Protein AF-A0A9X9LKI6-F1 (afdb_monomer_lite)

Radius of gyration: 19.75 Å; chains: 1; bounding box: 68×49×29 Å

InterPro domains:
  IPR000494 Receptor L-domain [PF01030] (4-87)
  IPR036941 Receptor L-domain superfamily [G3DSA:3.80.20.20] (1-105)

Foldseek 3Di:
DQALNQEAAAEAEAAAAEQPDDQVRLCNHAEYAAAYHAEHFLHQENCNQNHADQNNPDADVNPHSYYHYHQADPVRHGHNYDNPPNYDDDDPPPPPDPDPPPDPDDD

Structure (mmCIF, N/CA/C/O backbone):
data_AF-A0A9X9LKI6-F1
#
_entry.id   AF-A0A9X9LKI6-F1
#
loop_
_atom_site.group_PDB
_atom_site.id
_atom_site.type_symbol
_atom_site.label_atom_id
_atom_site.label_alt_id
_atom_site.label_comp_id
_atom_site.label_asym_id
_atom_site.label_entity_id
_atom_site.label_seq_id
_atom_site.pdbx_PDB_ins_code
_atom_site.Cartn_x
_atom_site.Cartn_y
_atom_site.Cartn_z
_atom_site.occupancy
_atom_site.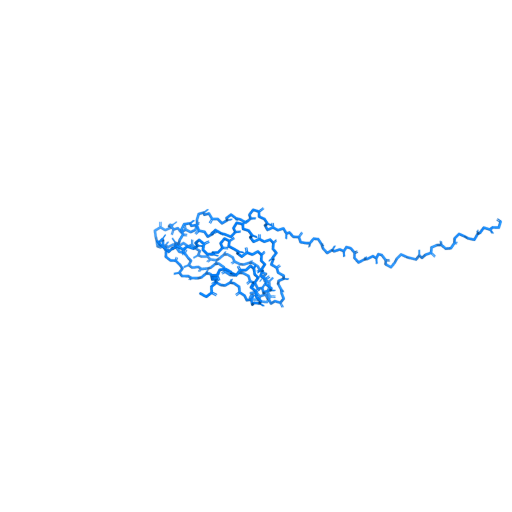B_iso_or_equiv
_atom_site.auth_seq_id
_atom_site.auth_comp_id
_atom_site.auth_asym_id
_atom_site.auth_atom_id
_atom_site.pdbx_PDB_model_num
ATOM 1 N N . MET A 1 1 ? -12.235 -1.270 -10.051 1.00 57.72 1 MET A N 1
ATOM 2 C CA . MET A 1 1 ? -11.187 -1.589 -11.048 1.00 57.72 1 MET A CA 1
ATOM 3 C C . MET A 1 1 ? -10.285 -2.770 -10.660 1.00 57.72 1 MET A C 1
ATOM 5 O O . MET A 1 1 ? -9.674 -3.313 -11.561 1.00 57.72 1 MET A O 1
ATOM 9 N N . PHE A 1 2 ? -10.242 -3.236 -9.400 1.00 59.03 2 PHE A N 1
ATOM 10 C CA . PHE A 1 2 ? -9.358 -4.341 -8.964 1.00 59.03 2 PHE A CA 1
ATOM 11 C C . PHE A 1 2 ? -10.084 -5.654 -8.591 1.00 59.03 2 PHE A C 1
ATOM 13 O O . PHE A 1 2 ? -9.543 -6.466 -7.851 1.00 59.03 2 PHE A O 1
ATOM 20 N N . ASN A 1 3 ? -11.318 -5.877 -9.051 1.00 54.25 3 ASN A N 1
ATOM 21 C CA . ASN A 1 3 ? -12.067 -7.077 -8.657 1.00 54.25 3 ASN A CA 1
ATOM 22 C C . ASN A 1 3 ? -11.482 -8.327 -9.350 1.00 54.25 3 ASN A C 1
ATOM 24 O O . ASN A 1 3 ? -11.320 -8.303 -10.568 1.00 54.25 3 ASN A O 1
ATOM 28 N N . ASN A 1 4 ? -11.166 -9.385 -8.592 1.00 65.50 4 ASN A N 1
ATOM 29 C CA . ASN A 1 4 ? -10.477 -10.609 -9.052 1.00 65.50 4 ASN A CA 1
ATOM 30 C C . ASN A 1 4 ? -9.095 -10.384 -9.699 1.00 65.50 4 ASN A C 1
ATOM 32 O O . ASN A 1 4 ? -8.677 -11.141 -10.574 1.00 65.50 4 ASN A O 1
ATOM 36 N N . CYS A 1 5 ? -8.380 -9.337 -9.289 1.00 71.38 5 CYS A N 1
ATOM 37 C CA . CYS A 1 5 ? -7.030 -9.072 -9.770 1.00 71.38 5 CYS A CA 1
ATOM 38 C C . CYS A 1 5 ? -6.004 -9.683 -8.809 1.00 71.38 5 CYS A C 1
ATOM 40 O O . CYS A 1 5 ? -5.975 -9.327 -7.630 1.00 71.38 5 CYS A O 1
ATOM 42 N N . GLU A 1 6 ? -5.174 -10.597 -9.313 1.00 87.75 6 GLU A N 1
ATOM 43 C CA . GLU A 1 6 ? -4.052 -11.177 -8.560 1.00 87.75 6 GLU A CA 1
ATOM 44 C C . GLU A 1 6 ? -2.750 -10.392 -8.778 1.00 87.75 6 GLU A C 1
ATOM 46 O O . GLU A 1 6 ? -1.938 -10.271 -7.861 1.00 87.75 6 GLU A O 1
ATOM 51 N N . VAL A 1 7 ? -2.573 -9.806 -9.968 1.00 91.50 7 VAL A N 1
ATOM 52 C CA . VAL A 1 7 ? -1.352 -9.094 -10.371 1.00 91.50 7 VAL A CA 1
ATOM 53 C C . VAL A 1 7 ? -1.692 -7.710 -10.914 1.00 91.50 7 VAL A C 1
ATOM 55 O O . VAL A 1 7 ? -2.387 -7.574 -11.922 1.00 91.50 7 VAL A O 1
ATOM 58 N N . VAL A 1 8 ? -1.142 -6.675 -10.283 1.00 93.38 8 VAL A N 1
ATOM 59 C CA . VAL A 1 8 ? -1.238 -5.285 -10.737 1.00 93.38 8 VAL A CA 1
ATOM 60 C C . VAL A 1 8 ? -0.003 -4.947 -11.572 1.00 93.38 8 VAL A C 1
ATOM 62 O O . VAL A 1 8 ? 1.101 -4.830 -11.048 1.00 93.38 8 VAL A O 1
ATOM 65 N N . LEU A 1 9 ? -0.188 -4.756 -12.882 1.00 91.31 9 LEU A N 1
ATOM 66 C CA . LEU A 1 9 ? 0.905 -4.434 -13.817 1.00 91.31 9 LEU A CA 1
ATOM 67 C C . LEU A 1 9 ? 1.463 -3.008 -13.659 1.00 91.31 9 LEU A C 1
ATOM 69 O O . LEU A 1 9 ? 2.550 -2.717 -14.151 1.00 91.31 9 LEU A O 1
ATOM 73 N N . GLY A 1 10 ? 0.711 -2.120 -13.010 1.00 93.50 10 GLY A N 1
ATOM 74 C CA . GLY A 1 10 ? 1.103 -0.738 -12.740 1.00 93.50 10 GLY A CA 1
ATOM 75 C C . GLY A 1 10 ? 1.392 -0.495 -11.261 1.00 93.50 10 GLY A C 1
ATOM 76 O O . GLY A 1 10 ? 1.916 -1.360 -10.559 1.00 93.50 10 GLY A O 1
ATOM 77 N N . ASN A 1 11 ? 1.012 0.692 -10.797 1.00 96.00 11 ASN A N 1
ATOM 78 C CA . ASN A 1 11 ? 1.084 1.072 -9.390 1.00 96.00 11 ASN A CA 1
ATOM 79 C C . ASN A 1 11 ? -0.242 0.751 -8.694 1.00 96.00 11 ASN A C 1
ATOM 81 O O . ASN A 1 11 ? -1.312 0.841 -9.303 1.00 96.00 11 ASN A O 1
ATOM 85 N N . LEU A 1 12 ? -0.173 0.417 -7.409 1.00 96.88 12 LEU A N 1
ATOM 86 C CA . LEU A 1 12 ? -1.348 0.310 -6.553 1.00 96.88 12 LEU A CA 1
ATOM 87 C C . LEU A 1 12 ? -1.425 1.551 -5.664 1.00 96.88 12 LEU A C 1
ATOM 89 O O . LEU A 1 12 ? -0.632 1.710 -4.739 1.00 96.88 12 LEU A O 1
ATOM 93 N N . GLU A 1 13 ? -2.397 2.416 -5.933 1.00 97.56 13 GLU A N 1
ATOM 94 C CA . GLU A 1 13 ? -2.629 3.635 -5.160 1.00 97.56 13 GLU A CA 1
ATOM 95 C C . GLU A 1 13 ? -3.944 3.522 -4.391 1.00 97.56 13 GLU A C 1
ATOM 97 O O . GLU A 1 13 ? -5.025 3.431 -4.974 1.00 97.56 13 GLU A O 1
ATOM 102 N N . ILE A 1 14 ? -3.846 3.507 -3.065 1.00 96.88 14 ILE A N 1
ATOM 103 C CA . ILE A 1 14 ? -4.982 3.488 -2.149 1.00 96.88 14 ILE A CA 1
ATOM 104 C C . ILE A 1 14 ? -4.964 4.829 -1.436 1.00 96.88 14 ILE A C 1
ATOM 106 O O . ILE A 1 14 ? -4.171 5.043 -0.513 1.00 96.88 14 ILE A O 1
ATOM 110 N N . THR A 1 15 ? -5.805 5.748 -1.899 1.00 97.00 15 THR A N 1
ATOM 111 C CA . THR A 1 15 ? -5.859 7.109 -1.374 1.00 97.00 15 THR A CA 1
ATOM 112 C C . THR A 1 15 ? -7.280 7.564 -1.083 1.00 97.00 15 THR A C 1
ATOM 114 O O . THR A 1 15 ? -8.231 7.126 -1.727 1.00 97.00 15 THR A O 1
ATOM 117 N N . TYR A 1 16 ? -7.425 8.438 -0.082 1.00 95.75 16 TYR A N 1
ATOM 118 C CA . TYR A 1 16 ? -8.698 9.065 0.299 1.00 95.75 16 TYR A CA 1
ATOM 119 C C . TYR A 1 16 ? -9.844 8.088 0.641 1.00 95.75 16 TYR A C 1
ATOM 121 O O . TYR A 1 16 ? -11.019 8.460 0.588 1.00 95.75 16 TYR A O 1
ATOM 129 N N . MET A 1 17 ? -9.531 6.851 1.045 1.00 95.56 17 MET A N 1
ATOM 130 C CA . MET A 1 17 ? -10.539 5.871 1.461 1.00 95.56 17 MET A CA 1
ATOM 131 C C . MET A 1 17 ? -11.144 6.263 2.808 1.00 95.56 17 MET A C 1
ATOM 133 O O . MET A 1 17 ? -10.424 6.524 3.779 1.00 95.56 17 MET A O 1
ATOM 137 N N . GLN A 1 18 ? -12.475 6.299 2.879 1.00 92.88 18 GLN A N 1
ATOM 138 C CA . GLN A 1 18 ? -13.199 6.671 4.096 1.00 92.88 18 GLN A CA 1
ATOM 139 C C . GLN A 1 18 ? -13.474 5.461 4.997 1.00 92.88 18 GLN A C 1
ATOM 141 O O . GLN A 1 18 ? -13.439 4.318 4.547 1.00 92.88 18 GLN A O 1
ATOM 146 N N . LYS A 1 19 ? -13.807 5.724 6.267 1.00 87.94 19 LYS A N 1
ATOM 147 C CA . LYS A 1 19 ? -14.008 4.714 7.321 1.00 87.94 19 LYS A CA 1
ATOM 148 C C . LYS A 1 19 ? -14.885 3.511 6.933 1.00 87.94 19 LYS A C 1
ATOM 150 O O . LYS A 1 19 ? -14.586 2.399 7.346 1.00 87.94 19 LYS A O 1
ATOM 155 N N . ASN A 1 20 ? -15.928 3.728 6.134 1.00 87.44 20 ASN A N 1
ATOM 156 C CA . ASN A 1 20 ? -16.945 2.714 5.830 1.00 87.44 20 ASN A CA 1
ATOM 157 C C . ASN A 1 20 ? -16.786 2.057 4.446 1.00 87.44 20 ASN A C 1
ATOM 159 O O . ASN A 1 20 ? -17.705 1.380 3.990 1.00 87.44 20 ASN A O 1
ATOM 163 N N . TYR A 1 21 ? -15.669 2.281 3.748 1.00 91.25 21 TYR A N 1
ATOM 164 C CA . TYR A 1 21 ? -15.440 1.653 2.446 1.00 91.25 21 TYR A CA 1
ATOM 165 C C . TYR A 1 21 ? -15.059 0.182 2.603 1.00 91.25 21 TYR A C 1
ATOM 167 O O . TYR A 1 21 ? -14.138 -0.151 3.350 1.00 91.25 21 TYR A O 1
ATOM 175 N N . ASP A 1 22 ? -15.730 -0.688 1.847 1.00 91.19 22 ASP A N 1
ATOM 176 C CA . ASP A 1 22 ? -15.318 -2.082 1.740 1.00 91.19 22 ASP A CA 1
ATOM 177 C C . ASP A 1 22 ? -14.115 -2.212 0.795 1.00 91.19 22 ASP A C 1
ATOM 179 O O . ASP A 1 22 ? -14.204 -1.973 -0.411 1.00 91.19 22 ASP A O 1
ATOM 183 N N . LEU A 1 23 ? -12.979 -2.601 1.371 1.00 93.69 23 LEU A N 1
ATOM 184 C CA . LEU A 1 23 ? -11.726 -2.857 0.666 1.00 93.69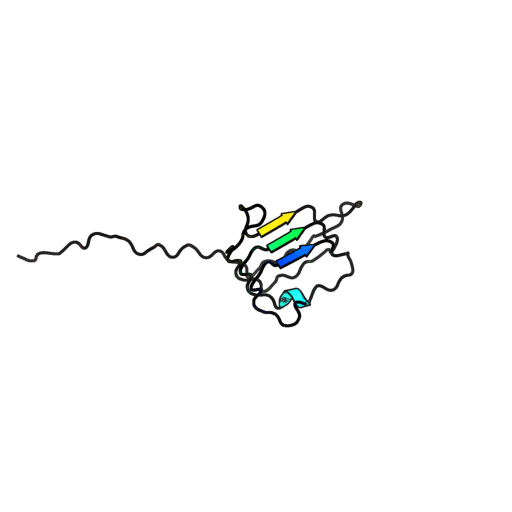 23 LEU A CA 1
ATOM 185 C C . LEU A 1 23 ? -11.418 -4.357 0.547 1.00 93.69 23 LEU A C 1
ATOM 187 O O . LEU A 1 23 ? -10.279 -4.732 0.271 1.00 93.69 23 LEU A O 1
ATOM 191 N N . SER A 1 24 ? -12.410 -5.230 0.753 1.00 91.44 24 SER A N 1
ATOM 192 C CA . SER A 1 24 ? -12.267 -6.691 0.680 1.00 91.44 24 SER A CA 1
ATOM 193 C C . SER A 1 24 ? -11.656 -7.186 -0.634 1.00 91.44 24 SER A C 1
ATOM 195 O O . SER A 1 24 ? -10.893 -8.150 -0.620 1.00 91.44 24 SER A O 1
ATOM 197 N N . PHE A 1 25 ? -11.903 -6.490 -1.747 1.00 88.19 25 PHE A N 1
ATOM 198 C CA . PHE A 1 25 ? -11.318 -6.800 -3.053 1.00 88.19 25 PHE A CA 1
ATOM 199 C C . PHE A 1 25 ? -9.780 -6.747 -3.059 1.00 88.19 25 PHE A C 1
ATOM 201 O O . PHE A 1 25 ? -9.154 -7.438 -3.853 1.00 88.19 25 PHE A O 1
ATOM 208 N N . LEU A 1 26 ? -9.149 -5.974 -2.164 1.00 93.75 26 LEU A N 1
ATOM 209 C CA . LEU A 1 26 ? -7.686 -5.905 -2.068 1.00 93.75 26 LEU A CA 1
ATOM 210 C C . LEU A 1 26 ? -7.065 -7.217 -1.588 1.00 93.75 26 LEU A C 1
ATOM 212 O O . LEU A 1 26 ? -5.885 -7.456 -1.836 1.00 93.75 26 LEU A O 1
ATOM 216 N N . LYS A 1 27 ? -7.854 -8.088 -0.946 1.00 93.44 27 LYS A N 1
ATOM 217 C CA . LYS A 1 27 ? -7.381 -9.396 -0.493 1.00 93.44 27 LYS A CA 1
ATOM 218 C C . LYS A 1 27 ? -6.926 -10.281 -1.644 1.00 93.44 27 LYS A C 1
ATOM 220 O O . LYS A 1 27 ? -6.148 -11.189 -1.398 1.00 93.44 27 LYS A O 1
ATOM 225 N N . THR A 1 28 ? -7.400 -10.076 -2.872 1.00 93.25 28 THR A N 1
ATOM 226 C CA . THR A 1 28 ? -6.999 -10.933 -3.999 1.00 93.25 28 THR A CA 1
ATOM 227 C C . THR A 1 28 ? -5.625 -10.579 -4.550 1.00 93.25 28 THR A C 1
ATOM 229 O O . THR A 1 28 ? -5.023 -11.407 -5.226 1.00 93.25 28 THR A O 1
ATOM 232 N N . ILE A 1 29 ? -5.122 -9.373 -4.268 1.00 95.31 29 ILE A N 1
ATOM 233 C CA . ILE A 1 29 ? -3.868 -8.881 -4.837 1.00 95.31 29 ILE A CA 1
ATOM 234 C C . ILE A 1 29 ? -2.697 -9.624 -4.199 1.00 95.31 29 ILE A C 1
ATOM 236 O O . ILE A 1 29 ? -2.533 -9.623 -2.979 1.00 95.31 29 ILE A O 1
ATOM 240 N N . GLN A 1 30 ? -1.867 -10.217 -5.050 1.00 95.69 30 GLN A N 1
ATOM 241 C CA . GLN A 1 30 ? -0.664 -10.950 -4.672 1.00 95.69 30 GLN A CA 1
ATOM 242 C C . GLN A 1 30 ? 0.604 -10.224 -5.109 1.00 95.69 30 GLN A C 1
ATOM 244 O O . GLN A 1 30 ? 1.613 -10.270 -4.410 1.00 95.69 30 GLN A O 1
ATOM 249 N N . GLU A 1 31 ? 0.562 -9.510 -6.229 1.00 95.62 31 GLU A N 1
ATOM 250 C CA . GLU A 1 31 ? 1.749 -8.872 -6.787 1.00 95.62 31 GLU A CA 1
ATOM 251 C C . GLU A 1 31 ? 1.452 -7.476 -7.332 1.00 95.62 31 GLU A C 1
ATOM 253 O O . GLU A 1 31 ? 0.422 -7.243 -7.970 1.00 95.62 31 GLU A O 1
ATOM 258 N N . VAL A 1 32 ? 2.391 -6.554 -7.115 1.00 97.06 32 VAL A N 1
ATOM 259 C CA . VAL A 1 32 ? 2.389 -5.220 -7.723 1.00 97.06 32 VAL A CA 1
ATOM 260 C C . VAL A 1 32 ? 3.716 -4.997 -8.445 1.00 97.06 32 VAL A C 1
ATOM 262 O O . VAL A 1 32 ? 4.788 -5.108 -7.849 1.00 97.06 32 VAL A O 1
ATOM 265 N N . ALA A 1 33 ? 3.658 -4.689 -9.740 1.00 95.94 33 ALA A N 1
ATOM 266 C CA . ALA A 1 33 ? 4.849 -4.487 -10.561 1.00 95.94 33 ALA A CA 1
ATOM 267 C C . ALA A 1 33 ? 5.510 -3.115 -10.325 1.00 95.94 33 ALA A C 1
ATOM 269 O O . ALA A 1 33 ? 6.736 -3.001 -10.356 1.00 95.94 33 ALA A O 1
ATOM 270 N N . GLY A 1 34 ? 4.709 -2.074 -10.102 1.00 96.56 34 GLY A N 1
ATOM 271 C CA . GLY A 1 34 ? 5.177 -0.728 -9.779 1.00 96.56 34 GLY A CA 1
ATOM 272 C C . GLY A 1 34 ? 5.411 -0.528 -8.283 1.00 96.56 34 GLY A C 1
ATOM 273 O O . GLY A 1 34 ? 5.937 -1.412 -7.601 1.00 96.56 34 GLY A O 1
ATOM 274 N N . TYR A 1 35 ? 4.994 0.635 -7.781 1.00 97.75 35 TYR A N 1
ATOM 275 C CA . TYR A 1 35 ? 4.971 0.933 -6.349 1.00 97.75 35 TYR A CA 1
ATOM 276 C C . TYR A 1 35 ? 3.579 0.741 -5.738 1.00 97.75 35 TYR A C 1
ATOM 278 O O . TYR A 1 35 ? 2.559 0.698 -6.431 1.00 97.75 35 TYR A O 1
ATOM 286 N N . VAL A 1 36 ? 3.546 0.686 -4.409 1.00 98.12 36 VAL A N 1
ATOM 287 C CA . VAL A 1 36 ? 2.331 0.738 -3.598 1.00 98.12 36 VAL A CA 1
ATOM 288 C C . VAL A 1 36 ? 2.329 2.029 -2.783 1.00 98.12 36 VAL A C 1
ATOM 290 O O . VAL A 1 36 ? 3.221 2.251 -1.962 1.00 98.12 36 VAL A O 1
ATOM 293 N N . LEU A 1 37 ? 1.318 2.873 -2.990 1.00 98.50 37 LEU A N 1
ATOM 294 C CA . LEU A 1 37 ? 1.094 4.097 -2.223 1.00 98.50 37 LEU A CA 1
ATOM 295 C C . LEU A 1 37 ? -0.180 3.958 -1.394 1.00 98.50 37 LEU A C 1
ATOM 297 O O . LEU A 1 37 ? -1.269 3.772 -1.933 1.00 98.50 37 LEU A O 1
ATOM 301 N N . ILE A 1 38 ? -0.046 4.096 -0.079 1.00 98.44 38 ILE A N 1
ATOM 302 C CA . ILE A 1 38 ? -1.158 4.113 0.869 1.00 98.44 38 ILE A CA 1
ATOM 303 C C . ILE A 1 38 ? -1.143 5.471 1.553 1.00 98.44 38 ILE A C 1
ATOM 305 O O . ILE A 1 38 ? -0.352 5.686 2.476 1.00 98.44 38 ILE A O 1
ATOM 309 N N . ALA A 1 39 ? -1.987 6.399 1.105 1.00 98.06 39 ALA A N 1
ATOM 310 C CA . ALA A 1 39 ? -1.939 7.763 1.614 1.00 98.06 39 ALA A CA 1
ATOM 311 C C . ALA A 1 39 ? -3.301 8.406 1.869 1.00 98.06 39 ALA A C 1
ATOM 313 O O . ALA A 1 39 ? -4.247 8.207 1.118 1.00 98.06 39 ALA A O 1
ATOM 314 N N . LEU A 1 40 ? -3.385 9.247 2.904 1.00 96.88 40 LEU A N 1
ATOM 315 C CA . LEU A 1 40 ? -4.563 10.087 3.173 1.00 96.88 40 LEU A CA 1
ATOM 316 C C . LEU A 1 40 ? -5.861 9.292 3.402 1.00 96.88 40 LEU A C 1
ATOM 318 O O . LEU A 1 40 ? -6.960 9.791 3.166 1.00 96.88 40 LEU A O 1
ATOM 322 N N . ASN A 1 41 ? -5.746 8.046 3.864 1.00 96.94 41 ASN A N 1
ATOM 323 C CA . ASN A 1 41 ? -6.900 7.208 4.169 1.00 96.94 41 ASN A CA 1
ATOM 324 C C . ASN A 1 41 ? -7.364 7.395 5.619 1.00 96.94 41 ASN A C 1
ATOM 326 O O . ASN A 1 41 ? -6.558 7.534 6.537 1.00 96.94 41 ASN A O 1
ATOM 330 N N . THR A 1 42 ? -8.678 7.331 5.827 1.00 96.00 42 THR A N 1
ATOM 331 C CA . THR A 1 42 ? -9.320 7.319 7.156 1.00 96.00 42 THR A CA 1
ATOM 332 C C . THR A 1 42 ? -9.989 5.979 7.480 1.00 96.00 42 THR A C 1
ATOM 334 O O . THR A 1 42 ? -10.572 5.827 8.553 1.00 96.00 42 THR A O 1
ATOM 337 N N . VAL A 1 43 ? -9.896 5.003 6.570 1.00 96.12 43 VAL A N 1
ATOM 338 C CA . VAL A 1 43 ? -10.276 3.603 6.806 1.00 96.12 43 VAL A CA 1
ATOM 339 C C . VAL A 1 43 ? -9.411 2.974 7.896 1.00 96.12 43 VAL A C 1
ATOM 341 O O . VAL A 1 43 ? -8.216 3.247 7.972 1.00 96.12 43 VAL A O 1
ATOM 344 N N . GLU A 1 44 ? -10.003 2.121 8.730 1.00 95.19 44 GLU A N 1
ATOM 345 C CA . GLU A 1 44 ? -9.292 1.491 9.851 1.00 95.19 44 GLU A CA 1
ATOM 346 C C . GLU A 1 44 ? -8.400 0.327 9.404 1.00 95.19 44 GLU A C 1
ATOM 348 O O . GLU A 1 44 ? -7.364 0.072 10.017 1.00 95.19 44 GLU A O 1
ATOM 353 N N . LYS A 1 45 ? -8.761 -0.356 8.312 1.00 96.31 45 LYS A N 1
ATOM 354 C CA . LYS A 1 45 ? -8.063 -1.544 7.822 1.00 96.31 45 LYS A CA 1
ATOM 355 C C . LYS A 1 45 ? -7.913 -1.537 6.307 1.00 96.31 45 LYS A C 1
ATOM 357 O O . LYS A 1 45 ? -8.888 -1.339 5.588 1.00 96.31 45 LYS A O 1
ATOM 362 N N . ILE A 1 46 ? -6.708 -1.845 5.833 1.00 97.75 46 ILE A N 1
ATOM 363 C CA . ILE A 1 46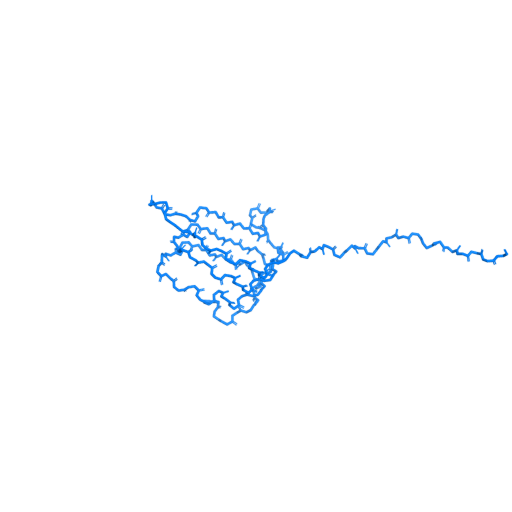 ? -6.415 -2.077 4.411 1.00 97.75 46 ILE A CA 1
ATOM 364 C C . ILE A 1 46 ? -5.942 -3.530 4.254 1.00 97.75 46 ILE A C 1
ATOM 366 O O . ILE A 1 46 ? -4.798 -3.839 4.591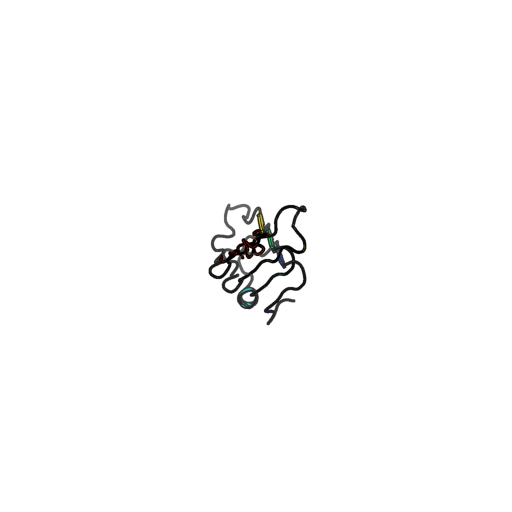 1.00 97.75 46 ILE A O 1
ATOM 370 N N . PRO A 1 47 ? -6.809 -4.454 3.797 1.00 96.75 47 PRO A N 1
ATOM 371 C CA . PRO A 1 47 ? -6.554 -5.890 3.884 1.00 96.75 47 PRO A CA 1
ATOM 372 C C . PRO A 1 47 ? -5.694 -6.416 2.719 1.00 96.75 47 PRO A C 1
ATOM 374 O O . PRO A 1 47 ? -6.160 -7.192 1.890 1.00 96.75 47 PRO A O 1
ATOM 377 N N . LEU A 1 48 ? -4.414 -6.039 2.681 1.00 96.94 48 LEU A N 1
ATOM 378 C CA . LEU A 1 48 ? -3.411 -6.572 1.739 1.00 96.94 48 LEU A CA 1
ATOM 379 C C . LEU A 1 48 ? -2.814 -7.905 2.225 1.00 96.94 48 LEU A C 1
ATOM 381 O O . LEU A 1 48 ? -1.603 -8.113 2.217 1.00 96.94 48 LEU A O 1
ATOM 385 N N . GLU A 1 49 ? -3.686 -8.808 2.675 1.00 96.06 49 GLU A N 1
ATOM 386 C CA . GLU A 1 49 ? -3.300 -10.045 3.363 1.00 96.06 49 GLU A CA 1
ATOM 387 C C . GLU A 1 49 ? -2.489 -10.983 2.463 1.00 96.06 49 GLU A C 1
ATOM 389 O O . GLU A 1 49 ? -1.559 -11.623 2.945 1.00 96.06 49 GLU A O 1
ATOM 394 N N . ASN A 1 50 ? -2.803 -11.030 1.166 1.00 96.06 50 ASN A N 1
ATOM 395 C CA . ASN A 1 50 ? -2.152 -11.915 0.199 1.00 96.06 50 ASN A CA 1
ATOM 396 C C . ASN A 1 50 ? -1.057 -11.235 -0.625 1.00 96.06 50 ASN A C 1
ATOM 398 O O . ASN A 1 50 ? -0.459 -11.908 -1.461 1.00 96.06 50 ASN A O 1
ATOM 402 N N . LEU A 1 51 ? -0.760 -9.953 -0.381 1.00 97.12 51 LEU A N 1
ATOM 403 C CA . LEU A 1 51 ? 0.301 -9.252 -1.096 1.00 97.12 51 LEU A CA 1
ATOM 404 C C . LEU A 1 51 ? 1.650 -9.889 -0.746 1.00 97.12 51 LEU A C 1
ATOM 406 O O . LEU A 1 51 ? 2.065 -9.878 0.410 1.00 97.12 51 LEU A O 1
ATOM 410 N N . GLN A 1 52 ? 2.314 -10.441 -1.754 1.00 95.75 52 GLN A N 1
ATOM 411 C CA . GLN A 1 52 ? 3.555 -11.199 -1.644 1.00 95.75 52 GLN A CA 1
ATOM 412 C C . GLN A 1 52 ? 4.770 -10.376 -2.052 1.00 95.75 52 GLN A C 1
ATOM 414 O O . GLN A 1 52 ? 5.773 -10.375 -1.340 1.00 95.75 52 GLN A O 1
ATOM 419 N N . ILE A 1 53 ? 4.683 -9.684 -3.192 1.00 95.31 53 ILE A N 1
ATOM 420 C CA . ILE A 1 53 ? 5.823 -9.005 -3.814 1.00 95.31 53 ILE A CA 1
ATOM 421 C C . ILE A 1 53 ? 5.403 -7.630 -4.340 1.00 95.31 53 ILE A C 1
ATOM 423 O O . ILE A 1 53 ? 4.368 -7.472 -4.990 1.00 95.31 53 ILE A O 1
ATOM 427 N N . ILE A 1 54 ? 6.269 -6.643 -4.104 1.00 97.06 54 ILE A N 1
ATOM 428 C CA . ILE A 1 54 ? 6.254 -5.347 -4.783 1.00 97.06 54 ILE A CA 1
ATOM 429 C C . ILE A 1 54 ? 7.560 -5.254 -5.571 1.00 97.06 54 ILE A C 1
ATOM 431 O O . ILE A 1 54 ? 8.634 -5.189 -4.972 1.00 97.06 54 ILE A O 1
ATOM 435 N N . ARG A 1 55 ? 7.488 -5.296 -6.906 1.00 95.25 55 ARG A N 1
ATOM 436 C CA . ARG A 1 55 ? 8.692 -5.371 -7.752 1.00 95.25 55 ARG A CA 1
ATOM 437 C C . ARG A 1 55 ? 9.455 -4.052 -7.812 1.00 95.25 55 ARG A C 1
ATOM 439 O O . ARG A 1 55 ? 10.675 -4.077 -7.939 1.00 95.25 55 ARG A O 1
ATOM 446 N N . GLY A 1 56 ? 8.756 -2.917 -7.724 1.00 95.38 56 GLY A N 1
ATOM 447 C CA . GLY A 1 56 ? 9.389 -1.602 -7.774 1.00 95.38 56 GLY A CA 1
ATOM 448 C C . GLY A 1 56 ? 10.002 -1.271 -9.137 1.00 95.38 56 GLY A C 1
ATOM 449 O O . GLY A 1 56 ? 11.012 -0.575 -9.192 1.00 95.38 56 GLY A O 1
ATOM 450 N N . ASN A 1 57 ? 9.401 -1.739 -10.242 1.00 94.88 57 ASN A N 1
ATOM 451 C CA . ASN A 1 57 ? 9.820 -1.346 -11.598 1.00 94.88 57 ASN A CA 1
ATOM 452 C C . ASN A 1 57 ? 9.695 0.175 -11.810 1.00 94.88 57 ASN A C 1
ATOM 454 O O . ASN A 1 57 ? 10.401 0.758 -12.628 1.00 94.88 57 ASN A O 1
ATOM 458 N N . VAL A 1 58 ? 8.784 0.799 -11.058 1.00 96.06 58 VAL A N 1
ATOM 459 C CA . VAL A 1 58 ? 8.617 2.243 -10.894 1.00 96.06 58 VAL A CA 1
ATOM 460 C C . VAL A 1 58 ? 8.550 2.521 -9.392 1.00 96.06 58 VAL A C 1
ATOM 462 O O . VAL A 1 58 ? 7.936 1.749 -8.655 1.00 96.06 58 VAL A O 1
ATOM 465 N N . LEU A 1 59 ? 9.174 3.609 -8.938 1.00 97.69 59 LEU A N 1
ATOM 466 C CA . LEU A 1 59 ? 9.232 3.992 -7.526 1.00 97.69 59 LEU A CA 1
ATOM 467 C C . LEU A 1 59 ? 8.455 5.288 -7.283 1.00 97.69 59 LEU A C 1
ATOM 469 O O . LEU A 1 59 ? 8.542 6.226 -8.077 1.00 97.69 59 LEU A O 1
ATOM 473 N N . TYR A 1 60 ? 7.750 5.361 -6.157 1.00 97.69 60 TYR A N 1
ATOM 474 C CA . TYR A 1 60 ? 7.154 6.601 -5.675 1.00 97.69 60 TYR A CA 1
ATOM 475 C C . TYR A 1 60 ? 8.270 7.578 -5.285 1.00 97.69 60 TYR A C 1
ATOM 477 O O . TYR A 1 60 ? 9.245 7.187 -4.632 1.00 97.69 60 TYR A O 1
ATOM 485 N N . GLU A 1 61 ? 8.163 8.826 -5.752 1.00 95.56 61 GLU A N 1
ATOM 486 C CA . GLU A 1 61 ? 9.198 9.866 -5.605 1.00 95.56 61 GLU A CA 1
ATOM 487 C C . GLU A 1 61 ? 10.610 9.374 -5.984 1.00 95.56 61 GLU A C 1
ATOM 489 O O . GLU A 1 61 ? 11.606 9.757 -5.375 1.00 95.56 61 GLU A O 1
ATOM 494 N N . ASN A 1 62 ? 10.700 8.478 -6.977 1.00 94.88 62 ASN A N 1
ATOM 495 C CA . ASN A 1 62 ? 11.943 7.856 -7.455 1.00 94.88 62 ASN A CA 1
ATOM 496 C C . ASN A 1 62 ? 12.761 7.109 -6.383 1.00 94.88 62 ASN A C 1
ATOM 498 O O . ASN A 1 62 ? 13.939 6.828 -6.597 1.00 94.88 62 ASN A O 1
ATOM 502 N N . THR A 1 63 ? 12.165 6.792 -5.231 1.00 95.94 63 THR A N 1
ATOM 503 C CA . THR A 1 63 ? 12.912 6.319 -4.054 1.00 95.94 63 THR A CA 1
ATOM 504 C C . THR A 1 63 ? 12.280 5.114 -3.365 1.00 95.94 63 THR A C 1
ATOM 506 O O . THR A 1 63 ? 13.011 4.256 -2.874 1.00 95.94 63 THR A O 1
ATOM 509 N N . HIS A 1 64 ? 10.950 4.997 -3.349 1.00 96.81 64 HIS A N 1
ATOM 510 C CA . HIS A 1 64 ? 10.259 3.988 -2.543 1.00 96.81 64 HIS A CA 1
ATOM 511 C C . HIS A 1 64 ? 9.352 3.086 -3.386 1.00 96.81 64 HIS A C 1
ATOM 513 O O . HIS A 1 64 ? 8.535 3.559 -4.169 1.00 96.81 64 HIS A O 1
ATOM 519 N N . ALA A 1 65 ? 9.451 1.769 -3.188 1.00 96.44 65 ALA A N 1
ATOM 520 C CA . ALA A 1 65 ? 8.502 0.807 -3.758 1.00 96.44 65 ALA A CA 1
ATOM 521 C C . ALA A 1 65 ? 7.220 0.691 -2.909 1.00 96.44 65 ALA A C 1
ATOM 523 O O . ALA A 1 65 ? 6.169 0.327 -3.422 1.00 96.44 65 ALA A O 1
ATOM 524 N N . LEU A 1 66 ? 7.290 1.027 -1.618 1.00 97.62 66 LEU A N 1
ATOM 525 C CA . LEU A 1 66 ? 6.154 1.064 -0.699 1.00 97.62 66 LEU A CA 1
ATOM 526 C C . LEU A 1 66 ? 6.206 2.354 0.122 1.00 97.62 66 LEU A C 1
ATOM 528 O O . LEU A 1 66 ? 7.203 2.612 0.798 1.00 97.62 66 LEU A O 1
ATOM 532 N N . SER A 1 67 ? 5.121 3.126 0.104 1.00 98.19 67 SER A N 1
ATOM 533 C CA . SER A 1 67 ? 4.985 4.363 0.880 1.00 98.19 67 SER A CA 1
ATOM 534 C C . SER A 1 67 ? 3.647 4.398 1.613 1.00 98.19 67 SER A C 1
ATOM 536 O O . SER A 1 67 ? 2.592 4.216 1.008 1.00 98.19 67 SER A O 1
ATOM 538 N N . VAL A 1 68 ? 3.689 4.654 2.924 1.00 97.94 68 VAL A N 1
ATOM 539 C CA . VAL A 1 68 ? 2.505 4.744 3.793 1.00 97.94 68 VAL A CA 1
ATOM 540 C C . VAL A 1 68 ? 2.504 6.110 4.478 1.00 97.94 68 VAL A C 1
ATOM 542 O O . VAL A 1 68 ? 3.290 6.338 5.394 1.00 97.94 68 VAL A O 1
ATOM 545 N N . LEU A 1 69 ? 1.656 7.034 4.017 1.00 97.31 69 LEU A N 1
ATOM 546 C CA . LEU A 1 69 ? 1.762 8.465 4.334 1.00 97.31 69 LEU A CA 1
ATOM 547 C C . LEU A 1 69 ? 0.435 9.049 4.841 1.00 97.31 69 LEU A C 1
ATOM 549 O O . LEU A 1 69 ? -0.590 8.969 4.175 1.00 97.31 69 LEU A O 1
ATOM 553 N N . SER A 1 70 ? 0.443 9.700 6.005 1.00 96.12 70 SER A N 1
ATOM 554 C CA . SER A 1 70 ? -0.679 10.534 6.476 1.00 96.12 70 SER A CA 1
ATOM 555 C C . SER A 1 70 ? -2.062 9.853 6.475 1.00 96.12 70 SER A C 1
ATOM 557 O O . SER A 1 70 ? -3.065 10.467 6.123 1.00 96.12 70 SER A O 1
ATOM 559 N N . ASN A 1 71 ? -2.141 8.578 6.870 1.00 96.75 71 ASN A N 1
ATOM 560 C CA . ASN A 1 71 ? -3.400 7.824 6.943 1.00 96.75 71 ASN A CA 1
ATOM 561 C C . ASN A 1 71 ? -4.152 8.067 8.264 1.00 96.75 71 ASN A C 1
ATOM 563 O O . ASN A 1 71 ? -4.404 7.136 9.029 1.00 96.75 71 ASN A O 1
ATOM 567 N N . TYR A 1 72 ? -4.462 9.330 8.555 1.00 94.94 72 TYR A N 1
ATOM 568 C CA . TYR A 1 72 ? -5.238 9.747 9.722 1.00 94.94 72 TYR A CA 1
ATOM 569 C C . TYR A 1 72 ? -6.148 10.932 9.384 1.00 94.94 72 TYR A C 1
ATOM 571 O O . TYR A 1 72 ? -5.809 11.794 8.577 1.00 94.94 72 TYR A O 1
ATOM 579 N N . GLY A 1 73 ? -7.322 10.972 10.013 1.00 90.06 73 GLY A N 1
ATOM 580 C CA . GLY A 1 73 ? -8.273 12.076 9.925 1.00 90.06 73 GLY A CA 1
ATOM 581 C C . GLY A 1 73 ? -8.080 13.120 11.026 1.00 90.06 73 GLY A C 1
ATOM 582 O O . GLY A 1 73 ? -7.210 13.006 11.891 1.00 90.06 73 GLY A O 1
ATOM 583 N N . THR A 1 74 ? -8.956 14.124 11.038 1.00 86.12 74 THR A N 1
ATOM 584 C CA . THR A 1 74 ? -8.949 15.241 12.004 1.00 86.12 74 THR A CA 1
ATOM 585 C C . THR A 1 74 ? -9.016 14.788 13.464 1.00 86.12 74 THR A C 1
ATOM 587 O O . THR A 1 74 ? -8.361 15.373 14.322 1.00 86.12 74 THR A O 1
ATOM 590 N N . ASN A 1 75 ? -9.725 13.694 13.746 1.00 88.31 75 ASN A N 1
ATOM 591 C CA . ASN A 1 75 ? -9.854 13.124 15.090 1.00 88.31 75 ASN A CA 1
ATOM 592 C C . ASN A 1 75 ? -8.691 12.191 15.480 1.00 88.31 75 ASN A C 1
ATOM 594 O O . ASN A 1 75 ? -8.823 11.418 16.425 1.00 88.31 75 ASN A O 1
ATOM 598 N N . LYS A 1 76 ? -7.569 12.208 14.739 1.00 84.75 76 LYS A N 1
ATOM 599 C CA . LYS A 1 76 ? -6.438 11.262 14.870 1.00 84.75 76 LYS A CA 1
ATOM 600 C C . LYS A 1 76 ? -6.826 9.786 14.703 1.00 84.75 76 LYS A C 1
ATOM 602 O O . LYS A 1 76 ? -6.053 8.892 15.026 1.00 84.75 76 LYS A O 1
ATOM 607 N N . THR A 1 77 ? -8.015 9.529 14.171 1.00 89.88 77 THR A N 1
ATOM 608 C CA . THR A 1 77 ? -8.488 8.203 13.781 1.00 89.88 77 THR A CA 1
ATOM 609 C C . THR A 1 77 ? -8.139 7.958 12.321 1.00 89.88 77 THR A C 1
ATOM 611 O O . THR A 1 77 ? -8.369 8.832 11.485 1.00 89.88 77 THR A O 1
ATOM 614 N N . GLY A 1 78 ? -7.633 6.778 11.993 1.00 94.25 78 GLY A N 1
ATOM 615 C CA . GLY A 1 78 ? -7.320 6.402 10.620 1.00 94.25 78 GLY A CA 1
ATOM 616 C C . GLY A 1 78 ? -6.876 4.957 10.544 1.00 94.25 78 GLY A C 1
ATOM 617 O O . GLY A 1 78 ? -7.414 4.124 11.269 1.00 94.25 78 GLY A O 1
ATOM 618 N N . LEU A 1 79 ? -5.891 4.681 9.696 1.00 96.75 79 LEU A N 1
ATOM 619 C CA . LEU A 1 79 ? -5.386 3.332 9.475 1.00 96.75 79 LEU A CA 1
ATOM 620 C C . LEU A 1 79 ? -4.780 2.753 10.759 1.00 96.75 79 LEU A C 1
ATOM 622 O O . LEU A 1 79 ? -3.825 3.300 11.305 1.00 96.75 79 LEU A O 1
ATOM 626 N N . GLN A 1 80 ? -5.335 1.632 11.21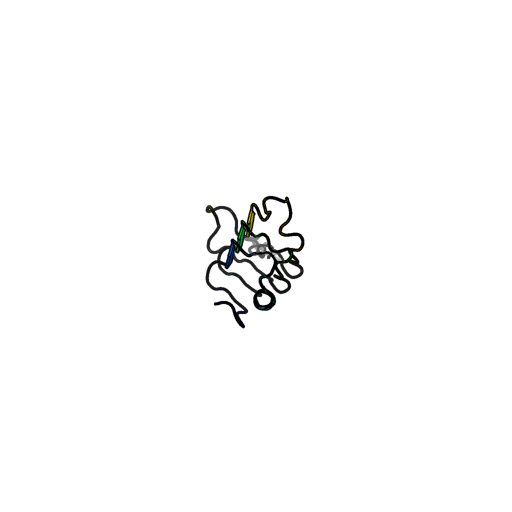4 1.00 95.81 80 GLN A N 1
ATOM 627 C CA . GLN A 1 80 ? -4.885 0.876 12.387 1.00 95.81 80 GLN A CA 1
ATOM 628 C C . GLN A 1 80 ? -4.276 -0.467 11.979 1.00 95.81 80 GLN A C 1
ATOM 630 O O . GLN A 1 80 ? -3.288 -0.907 12.560 1.00 95.81 80 GLN A O 1
ATOM 635 N N . GLU A 1 81 ? -4.842 -1.106 10.953 1.00 96.69 81 GLU A N 1
ATOM 636 C CA . GLU A 1 81 ? -4.425 -2.424 10.491 1.00 96.69 81 GLU A CA 1
ATOM 637 C C . GLU A 1 81 ? -3.949 -2.391 9.036 1.00 96.69 81 GLU A C 1
ATOM 639 O O . GLU A 1 81 ? -4.718 -2.138 8.105 1.00 96.69 81 GLU A O 1
ATOM 644 N N . LEU A 1 82 ? -2.680 -2.752 8.840 1.00 97.56 82 LEU A N 1
ATOM 645 C CA . LEU A 1 82 ? -2.086 -3.015 7.532 1.00 97.56 82 LEU A CA 1
ATOM 646 C C . LEU A 1 82 ? -1.432 -4.413 7.534 1.00 97.56 82 LEU A C 1
ATOM 648 O O . LEU A 1 82 ? -0.216 -4.535 7.694 1.00 97.56 82 LEU A O 1
ATOM 652 N N . PRO A 1 83 ? -2.228 -5.497 7.448 1.00 96.88 83 PRO A N 1
ATOM 653 C CA . PRO A 1 83 ? -1.727 -6.865 7.547 1.00 96.88 83 PRO A CA 1
ATOM 654 C C . PRO A 1 83 ? -0.981 -7.302 6.275 1.00 96.88 83 PRO A C 1
ATOM 656 O O . PRO A 1 83 ? -1.555 -7.945 5.405 1.00 96.88 83 PRO A O 1
ATOM 659 N N . LEU A 1 84 ? 0.320 -7.024 6.201 1.00 96.62 84 LEU A N 1
ATOM 660 C CA . LEU A 1 84 ? 1.217 -7.447 5.111 1.00 96.62 84 LEU A CA 1
ATOM 661 C C . LEU A 1 84 ? 1.872 -8.804 5.406 1.00 96.62 84 LEU A C 1
ATOM 663 O O . LEU A 1 84 ? 3.090 -8.952 5.362 1.00 96.62 84 LEU A O 1
ATOM 667 N N . ARG A 1 85 ? 1.065 -9.799 5.786 1.00 95.25 85 ARG A N 1
ATOM 668 C CA . ARG A 1 85 ? 1.567 -11.067 6.353 1.00 95.25 85 ARG A CA 1
ATOM 669 C C . ARG A 1 85 ? 2.351 -11.922 5.358 1.00 95.25 85 ARG A C 1
ATOM 671 O O . ARG A 1 85 ? 3.217 -12.679 5.780 1.00 95.25 85 ARG A O 1
ATOM 678 N N . ASN A 1 86 ? 2.037 -11.801 4.071 1.00 96.00 86 ASN A N 1
ATOM 679 C CA . ASN A 1 86 ? 2.690 -12.552 3.003 1.00 96.00 86 ASN A CA 1
ATOM 680 C C . ASN A 1 86 ? 3.780 -11.749 2.279 1.00 96.00 86 ASN A C 1
ATOM 682 O O . ASN A 1 86 ? 4.483 -12.318 1.441 1.00 96.00 86 ASN A O 1
ATOM 686 N N . LEU A 1 87 ? 3.955 -10.464 2.611 1.00 96.25 87 LEU A N 1
ATOM 687 C CA . LEU A 1 87 ? 4.926 -9.606 1.946 1.00 96.25 87 LEU A CA 1
ATOM 688 C C . LEU A 1 87 ? 6.331 -10.017 2.374 1.00 96.25 87 LEU A C 1
ATOM 690 O O . LEU A 1 87 ? 6.687 -9.938 3.551 1.00 96.25 87 LEU A O 1
ATOM 694 N N . HIS A 1 88 ? 7.140 -10.434 1.410 1.00 92.19 88 HIS A N 1
ATOM 695 C CA . HIS A 1 88 ? 8.506 -10.867 1.651 1.00 92.19 88 HIS A CA 1
ATOM 696 C C . HIS A 1 88 ? 9.467 -10.155 0.705 1.00 92.19 88 HIS A C 1
ATOM 698 O O . HIS A 1 88 ? 9.158 -9.865 -0.447 1.00 92.19 88 HIS A O 1
ATOM 704 N N . GLY A 1 89 ? 10.664 -9.861 1.208 1.00 85.06 89 GLY A N 1
ATOM 705 C CA . GLY A 1 89 ? 11.742 -9.365 0.368 1.00 85.06 89 GLY A CA 1
ATOM 706 C C . GLY A 1 89 ? 12.382 -10.521 -0.388 1.00 85.06 89 GLY A C 1
ATOM 707 O O . GLY A 1 89 ? 12.868 -11.471 0.233 1.00 85.06 89 GLY A O 1
ATOM 708 N N . GLU A 1 90 ? 12.461 -10.423 -1.712 1.00 70.44 90 GLU A N 1
ATOM 709 C CA . GLU A 1 90 ? 13.427 -11.230 -2.443 1.00 70.44 90 GLU A CA 1
ATOM 710 C C . GLU A 1 90 ? 14.821 -10.722 -2.074 1.00 70.44 90 GLU A C 1
ATOM 712 O O . GLU A 1 90 ? 15.214 -9.600 -2.401 1.00 70.44 90 GLU A O 1
ATOM 717 N N . ARG A 1 91 ? 15.601 -11.549 -1.369 1.00 63.78 91 ARG A N 1
ATOM 718 C CA . ARG A 1 91 ? 17.048 -11.331 -1.355 1.00 63.78 91 ARG A CA 1
ATOM 719 C C . ARG A 1 91 ? 17.481 -11.387 -2.817 1.00 63.78 91 ARG A C 1
ATOM 721 O O . ARG A 1 91 ? 17.085 -12.347 -3.487 1.00 63.78 91 ARG A O 1
ATOM 728 N N . PRO A 1 92 ? 18.292 -10.434 -3.315 1.00 58.56 92 PRO A N 1
ATOM 729 C CA . PRO A 1 92 ? 18.897 -10.600 -4.622 1.00 58.56 92 PRO A CA 1
ATOM 730 C C . PRO A 1 92 ? 19.521 -11.989 -4.607 1.00 58.56 92 PRO A C 1
ATOM 732 O O . PRO A 1 92 ? 20.333 -12.268 -3.716 1.00 58.56 92 PRO A O 1
ATOM 735 N N . ARG A 1 93 ? 19.105 -12.892 -5.511 1.00 58.22 93 ARG A N 1
ATOM 736 C CA . ARG A 1 93 ? 19.869 -14.124 -5.724 1.00 58.22 93 ARG A CA 1
ATOM 737 C C . ARG A 1 93 ? 21.289 -13.633 -5.901 1.00 58.22 93 ARG A C 1
ATOM 739 O O . ARG A 1 93 ? 21.526 -12.848 -6.822 1.00 58.22 93 ARG A O 1
ATOM 746 N N . ALA A 1 94 ? 22.173 -13.989 -4.964 1.00 53.22 94 ALA A N 1
ATOM 747 C CA . ALA A 1 94 ? 23.576 -13.649 -5.063 1.00 53.22 94 ALA A CA 1
ATOM 748 C C . ALA A 1 94 ? 23.951 -14.003 -6.494 1.00 53.22 94 ALA A C 1
ATOM 750 O O . ALA A 1 94 ? 23.797 -15.164 -6.887 1.00 53.22 94 ALA A O 1
ATOM 751 N N . ARG A 1 95 ? 24.285 -12.989 -7.309 1.00 55.09 95 ARG A N 1
ATOM 752 C CA . ARG A 1 95 ? 24.803 -13.238 -8.650 1.00 55.09 95 ARG A CA 1
ATOM 753 C C . ARG A 1 95 ? 25.894 -14.262 -8.417 1.00 55.09 95 ARG A C 1
ATOM 755 O O . ARG A 1 95 ? 26.791 -13.995 -7.615 1.00 55.09 95 ARG A O 1
ATOM 762 N N . GLY A 1 96 ? 25.718 -15.456 -8.985 1.00 47.78 96 GLY A N 1
ATOM 763 C CA . GLY A 1 96 ? 26.684 -16.529 -8.848 1.00 47.78 96 GLY A CA 1
ATOM 764 C C . GLY A 1 96 ? 28.059 -15.918 -9.045 1.00 47.78 96 GLY A C 1
ATOM 765 O O . GLY A 1 96 ? 28.275 -15.190 -10.012 1.00 47.78 96 GLY A O 1
ATOM 766 N N . HIS A 1 97 ? 28.905 -16.100 -8.037 1.00 46.72 97 HIS A N 1
ATOM 767 C CA . HIS A 1 97 ? 30.272 -15.628 -7.984 1.00 46.72 97 HIS A CA 1
ATOM 768 C C . HIS A 1 97 ? 30.906 -15.631 -9.388 1.00 46.72 97 HIS A C 1
ATOM 770 O O . HIS A 1 97 ? 30.980 -16.687 -10.017 1.00 46.72 97 HIS A O 1
ATOM 776 N N . CYS A 1 98 ? 31.476 -14.507 -9.837 1.00 52.31 98 CYS A N 1
ATOM 777 C CA . CYS A 1 98 ? 32.692 -14.590 -10.651 1.00 52.31 98 CYS A CA 1
ATOM 778 C C . CYS A 1 98 ? 33.799 -15.130 -9.731 1.00 52.31 98 CYS A C 1
ATOM 780 O O . CYS A 1 98 ? 34.663 -14.398 -9.262 1.00 52.31 98 CYS A O 1
ATOM 782 N N . GLY A 1 99 ? 33.692 -16.409 -9.372 1.00 45.41 99 GLY A N 1
ATOM 783 C CA . GLY A 1 99 ? 34.710 -17.157 -8.663 1.00 45.41 99 GLY A CA 1
ATOM 784 C C . GLY A 1 99 ? 35.650 -17.719 -9.710 1.00 45.41 99 GLY A C 1
ATOM 785 O O . GLY A 1 99 ? 35.229 -18.506 -10.560 1.00 45.41 99 GLY A O 1
ATOM 786 N N . CYS A 1 100 ? 36.910 -17.295 -9.671 1.00 44.12 100 CYS A N 1
ATOM 787 C CA . CYS A 1 100 ? 37.979 -17.914 -10.438 1.00 44.12 100 CYS A CA 1
ATOM 788 C C . CYS A 1 100 ? 37.930 -19.432 -10.222 1.00 44.12 100 CYS A C 1
ATOM 790 O O . CYS A 1 100 ? 38.018 -19.922 -9.096 1.00 44.12 100 CYS A O 1
ATOM 792 N N . ARG A 1 101 ? 37.750 -20.181 -11.308 1.00 42.91 101 ARG A N 1
ATOM 793 C CA . ARG A 1 101 ? 37.803 -21.640 -11.303 1.00 42.91 101 ARG A CA 1
ATOM 794 C C . ARG A 1 101 ? 39.258 -22.041 -11.032 1.00 42.91 101 ARG A C 1
ATOM 796 O O . ARG A 1 101 ? 40.088 -21.937 -11.929 1.00 42.91 101 ARG A O 1
ATOM 803 N N . CYS A 1 102 ? 39.588 -22.462 -9.811 1.00 39.62 102 CYS A N 1
ATOM 804 C CA . CYS A 1 102 ? 40.877 -23.099 -9.542 1.00 39.62 102 CYS A CA 1
ATOM 805 C C . CYS A 1 102 ? 40.918 -24.443 -10.281 1.00 39.62 102 CYS A C 1
ATOM 807 O O . CYS A 1 102 ? 40.214 -25.383 -9.911 1.00 39.62 102 CYS A O 1
ATOM 809 N N . SER A 1 103 ? 41.728 -24.531 -11.335 1.00 47.62 103 SER A N 1
ATOM 810 C CA . SER A 1 103 ? 42.089 -25.807 -11.948 1.00 47.62 103 SER A CA 1
ATOM 811 C C . SER A 1 103 ? 42.992 -26.566 -10.981 1.00 47.62 103 SER A C 1
ATOM 813 O O . SER A 1 103 ? 44.133 -26.172 -10.753 1.00 47.62 103 SER A O 1
ATOM 815 N N . ALA A 1 104 ? 42.487 -27.658 -10.408 1.00 43.12 104 ALA A N 1
ATOM 816 C CA . ALA A 1 104 ? 43.336 -28.655 -9.775 1.00 43.12 104 ALA A CA 1
ATOM 817 C C . ALA A 1 104 ? 44.169 -29.319 -10.879 1.00 43.12 104 ALA A C 1
ATOM 819 O O . ALA A 1 104 ? 43.678 -30.202 -11.583 1.00 43.12 104 ALA A O 1
ATOM 820 N N . ASN A 1 105 ? 45.407 -28.861 -11.064 1.00 43.00 105 ASN A N 1
ATOM 821 C CA . ASN A 1 105 ? 46.373 -29.602 -11.857 1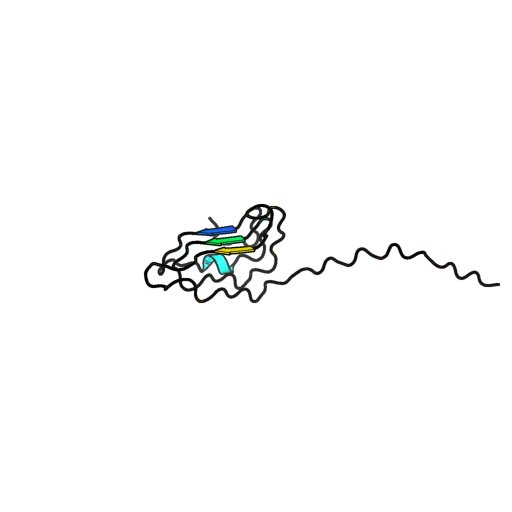.00 43.00 105 ASN A CA 1
ATOM 822 C C . ASN A 1 105 ? 46.867 -30.753 -10.980 1.00 43.00 105 ASN A C 1
ATOM 824 O O . ASN A 1 105 ? 47.474 -30.535 -9.932 1.00 43.00 105 ASN A O 1
ATOM 828 N N . ARG A 1 106 ? 46.500 -31.971 -11.368 1.00 43.78 106 ARG A N 1
ATOM 829 C CA . ARG A 1 106 ? 46.962 -33.203 -10.741 1.00 43.78 106 ARG A CA 1
ATOM 830 C C . ARG A 1 106 ? 48.245 -33.601 -11.475 1.00 43.78 106 ARG A C 1
ATOM 832 O O . ARG A 1 106 ? 48.174 -33.963 -12.646 1.00 43.78 106 ARG A O 1
ATOM 839 N N . SER A 1 107 ? 49.379 -33.510 -10.794 1.00 46.25 107 SER A N 1
ATOM 840 C CA . SER A 1 107 ? 50.662 -34.107 -11.185 1.00 46.25 107 SER A CA 1
ATOM 841 C C . SER A 1 107 ? 51.272 -34.753 -9.960 1.00 46.25 107 SER A C 1
ATOM 843 O O . SER A 1 107 ? 51.316 -34.039 -8.931 1.00 46.25 107 SER A O 1
#

pLDDT: mean 85.74, std 18.07, range [39.62, 98.5]

Sequence (107 aa):
MFNNCEVVLGNLEITYMQKNYDLSFLKTIQEVAGYVLIALNTVEKIPLENLQIIRGNVLYENTHALSVLSNYGTNKTGLQELPLRNLHGERPRARGHCGCRCSANRS

Secondary structure (DSSP, 8-state):
--TT-SEESS-EEEES--TT---GGGGG--EESS-EEEES---SB---TT--EE--SS-BTTTBSEEEE--B-TTS-B--B---TT---------------------

Organism: Gulo gulo (NCBI:txid48420)